Protein AF-A0A4Q2Y1G5-F1 (afdb_monomer_lite)

pLDDT: mean 85.37, std 14.26, range [46.72, 97.88]

Foldseek 3Di:
DDPVVLVVQCVVCVPPSVVSVVVVVVVVVVVVVVLCVVLVVCCVPPNNVVSVVVVVVVVVVVVVVVVPPDPPPDDPPPPD

Structure (mmCIF, N/CA/C/O backbone):
data_AF-A0A4Q2Y1G5-F1
#
_entry.id   AF-A0A4Q2Y1G5-F1
#
loop_
_atom_site.group_PDB
_atom_site.id
_atom_site.type_symbol
_atom_site.label_atom_id
_atom_site.label_alt_id
_atom_site.label_comp_id
_atom_site.label_asym_id
_atom_site.label_entity_id
_atom_site.label_seq_id
_atom_site.pdbx_PDB_ins_code
_atom_site.Cartn_x
_atom_site.Cartn_y
_atom_site.Cartn_z
_atom_site.occupancy
_atom_site.B_iso_or_equiv
_atom_site.auth_seq_id
_atom_site.auth_comp_id
_atom_site.auth_asym_id
_atom_site.auth_atom_id
_atom_site.pdbx_PDB_model_num
ATOM 1 N N . VAL A 1 1 ? -2.532 7.036 3.193 1.00 61.62 1 VAL A N 1
ATOM 2 C CA . VAL A 1 1 ? -3.340 6.506 4.317 1.00 61.62 1 VAL A CA 1
ATOM 3 C C . VAL A 1 1 ? -4.451 7.502 4.595 1.00 61.62 1 VAL A C 1
ATOM 5 O O . VAL A 1 1 ? -4.136 8.650 4.871 1.00 61.62 1 VAL A O 1
ATOM 8 N N . SER A 1 2 ? -5.717 7.111 4.428 1.00 79.00 2 SER A N 1
ATOM 9 C CA . SER A 1 2 ? -6.853 8.018 4.644 1.00 79.00 2 SER A CA 1
ATOM 10 C C . SER A 1 2 ? -7.361 7.911 6.078 1.00 79.00 2 SER A C 1
ATOM 12 O O . SER A 1 2 ? -7.475 6.803 6.610 1.00 79.00 2 SER A O 1
ATOM 14 N N . VAL A 1 3 ? -7.711 9.053 6.672 1.00 80.06 3 VAL A N 1
ATOM 15 C CA . VAL A 1 3 ? -8.401 9.118 7.968 1.00 80.06 3 VAL A CA 1
ATOM 16 C C . VAL A 1 3 ? -9.696 8.310 7.909 1.00 80.06 3 VAL A C 1
ATOM 18 O O . VAL A 1 3 ? -9.971 7.544 8.822 1.00 80.06 3 VAL A O 1
ATOM 21 N N . SER A 1 4 ? -10.424 8.366 6.790 1.00 81.31 4 SER A N 1
ATOM 22 C CA . SER A 1 4 ? -11.666 7.613 6.599 1.00 81.31 4 SER A CA 1
ATOM 23 C C . SER A 1 4 ? -11.455 6.106 6.771 1.00 81.31 4 SER A C 1
ATOM 25 O O . SER A 1 4 ? -12.204 5.458 7.492 1.00 81.31 4 SER A O 1
ATOM 27 N N . THR A 1 5 ? -10.399 5.540 6.177 1.00 80.88 5 THR A N 1
ATOM 28 C CA . THR A 1 5 ? -10.096 4.104 6.303 1.00 80.88 5 THR A CA 1
ATOM 29 C C . THR A 1 5 ? -9.686 3.732 7.726 1.00 80.88 5 THR A C 1
ATOM 31 O O . THR A 1 5 ? -10.110 2.694 8.228 1.00 80.88 5 THR A O 1
ATOM 34 N N . GLN A 1 6 ? -8.909 4.585 8.401 1.00 81.00 6 GLN A N 1
ATOM 35 C CA . GLN A 1 6 ? -8.558 4.359 9.806 1.00 81.00 6 GLN A CA 1
ATOM 36 C C . GLN A 1 6 ? -9.800 4.390 10.708 1.00 81.00 6 GLN A C 1
ATOM 38 O O . GLN A 1 6 ? -9.955 3.518 11.562 1.00 81.00 6 GLN A O 1
ATOM 43 N N . THR A 1 7 ? -10.717 5.336 10.483 1.00 82.81 7 THR A N 1
ATOM 44 C CA . THR A 1 7 ? -11.993 5.414 11.204 1.00 82.81 7 THR A CA 1
ATOM 45 C C . THR A 1 7 ? -12.830 4.156 10.985 1.00 82.81 7 THR A C 1
ATOM 47 O O . THR A 1 7 ? -13.344 3.598 11.951 1.00 82.81 7 THR A O 1
ATOM 50 N N . TRP A 1 8 ? -12.922 3.661 9.749 1.00 82.69 8 TRP A N 1
ATOM 51 C CA . TRP A 1 8 ? -13.677 2.444 9.434 1.00 82.69 8 TRP A CA 1
ATOM 52 C C . TRP A 1 8 ? -13.114 1.216 10.152 1.00 82.69 8 TRP A C 1
ATOM 54 O O . TRP A 1 8 ? -13.873 0.424 10.700 1.00 82.69 8 TRP A O 1
ATOM 64 N N . ILE A 1 9 ? -11.789 1.077 10.218 1.00 82.88 9 ILE A N 1
ATOM 65 C CA . ILE A 1 9 ? -11.139 -0.032 10.932 1.00 82.88 9 ILE A CA 1
ATOM 66 C C . ILE A 1 9 ? -11.367 0.072 12.441 1.00 82.88 9 ILE A C 1
ATOM 68 O O . ILE A 1 9 ? -11.682 -0.927 13.088 1.00 82.88 9 ILE A O 1
ATOM 72 N N . ALA A 1 10 ? -11.283 1.281 13.001 1.00 77.69 10 ALA A N 1
ATOM 73 C CA . ALA A 1 10 ? -11.565 1.518 14.415 1.00 77.69 10 ALA A CA 1
ATOM 74 C C . ALA A 1 10 ? -13.039 1.252 14.783 1.00 77.69 10 ALA A C 1
ATOM 76 O O . ALA A 1 10 ? -13.326 0.891 15.928 1.00 77.69 10 ALA A O 1
ATOM 77 N N . GLN A 1 11 ? -13.964 1.426 13.831 1.00 82.19 11 GLN A N 1
ATOM 78 C CA . GLN A 1 11 ? -15.385 1.100 13.984 1.00 82.19 11 GLN A CA 1
ATOM 79 C C . GLN A 1 11 ? -15.708 -0.374 13.723 1.00 82.19 11 GLN A C 1
ATOM 81 O O . GLN A 1 11 ? -16.646 -0.888 14.323 1.00 82.19 11 GLN A O 1
ATOM 86 N N . ALA A 1 12 ? -14.942 -1.067 12.879 1.00 84.62 12 ALA A N 1
ATOM 87 C CA . ALA A 1 12 ? -15.160 -2.481 12.576 1.00 84.62 12 ALA A CA 1
ATOM 88 C C . ALA A 1 12 ? -14.883 -3.396 13.783 1.00 84.62 12 ALA A C 1
ATOM 90 O O . ALA A 1 12 ? -15.505 -4.447 13.914 1.00 84.62 12 ALA A O 1
ATOM 91 N N . ALA A 1 13 ? -13.970 -2.997 14.674 1.00 84.81 13 ALA A N 1
ATOM 92 C CA . ALA A 1 13 ? -13.624 -3.744 15.884 1.00 84.81 13 ALA A CA 1
ATOM 93 C C . ALA A 1 13 ? -13.436 -2.807 17.099 1.00 84.81 13 ALA A C 1
ATOM 95 O O . ALA A 1 13 ? -12.319 -2.633 17.594 1.00 84.81 13 ALA A O 1
ATOM 96 N N . PRO A 1 14 ? -14.518 -2.201 17.623 1.00 79.62 14 PRO A N 1
ATOM 97 C CA . PRO A 1 14 ? -14.432 -1.150 18.638 1.00 79.62 14 PRO A CA 1
ATOM 98 C C . PRO A 1 14 ? -13.955 -1.655 20.009 1.00 79.62 14 PRO A C 1
ATOM 100 O O . PRO A 1 14 ? -13.433 -0.867 20.794 1.00 79.62 14 PRO A O 1
ATOM 103 N N . VAL A 1 15 ? -14.097 -2.957 20.286 1.00 88.12 15 VAL A N 1
ATOM 104 C CA . VAL A 1 15 ? -13.599 -3.617 21.509 1.00 88.12 15 VAL A CA 1
ATOM 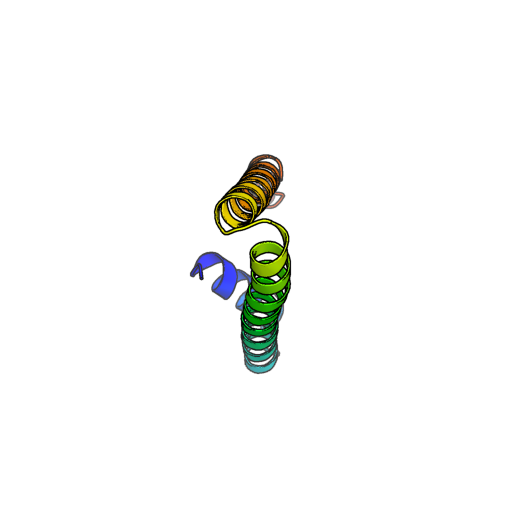105 C C . VAL A 1 15 ? -12.108 -3.973 21.397 1.00 88.12 15 VAL A C 1
ATOM 107 O O . VAL A 1 15 ? -11.406 -4.012 22.401 1.00 88.12 15 VAL A O 1
ATOM 110 N N . HIS A 1 16 ? -11.591 -4.170 20.179 1.00 87.06 16 HIS A N 1
ATOM 111 C CA . HIS A 1 16 ? -10.219 -4.629 19.912 1.00 87.06 16 HIS A CA 1
ATOM 112 C C . HIS A 1 16 ? -9.437 -3.635 19.042 1.00 87.06 16 HIS A C 1
ATOM 114 O O . HIS A 1 16 ? -8.769 -4.015 18.079 1.00 87.06 16 HIS A O 1
ATOM 120 N N . ARG A 1 17 ? -9.520 -2.342 19.376 1.00 85.25 17 ARG A N 1
ATOM 121 C CA . ARG A 1 17 ? -8.947 -1.257 18.560 1.00 85.25 17 ARG A CA 1
ATOM 122 C C . ARG A 1 17 ? -7.438 -1.370 18.365 1.00 85.25 17 ARG A C 1
ATOM 124 O O . ARG A 1 17 ? -6.967 -1.157 17.254 1.00 85.25 17 ARG A O 1
ATOM 131 N N . GLU A 1 18 ? -6.694 -1.731 19.410 1.00 86.44 18 GLU A N 1
ATOM 132 C CA . GLU A 1 18 ? -5.234 -1.883 19.330 1.00 86.44 18 GLU A CA 1
ATOM 133 C C . GLU A 1 18 ? -4.833 -3.010 18.373 1.00 86.44 18 GLU A C 1
ATOM 135 O O . GLU A 1 18 ? -3.988 -2.811 17.503 1.00 86.44 18 GLU A O 1
ATOM 140 N N . ALA A 1 19 ? -5.498 -4.166 18.465 1.00 88.56 19 ALA A N 1
ATOM 141 C CA . ALA A 1 19 ? -5.250 -5.294 17.573 1.00 88.56 19 ALA A CA 1
ATOM 142 C C . ALA A 1 19 ? -5.632 -4.965 16.119 1.00 88.56 19 ALA A C 1
ATOM 144 O O . ALA A 1 19 ? -4.883 -5.286 15.197 1.00 88.56 19 ALA A O 1
ATOM 145 N N . ALA A 1 20 ? -6.759 -4.278 15.904 1.00 88.69 20 ALA A N 1
ATOM 146 C CA . ALA A 1 20 ? -7.187 -3.843 14.575 1.00 88.69 20 ALA A CA 1
ATOM 147 C C . ALA A 1 20 ? -6.211 -2.829 13.952 1.00 88.69 20 ALA A C 1
ATOM 149 O O . ALA A 1 20 ? -5.880 -2.932 12.769 1.00 88.69 20 ALA A O 1
ATOM 150 N N . ALA A 1 21 ? -5.700 -1.886 14.748 1.00 87.38 21 ALA A N 1
ATOM 151 C CA . ALA A 1 21 ? -4.686 -0.932 14.310 1.00 87.38 21 ALA A CA 1
ATOM 152 C C . ALA A 1 21 ? -3.349 -1.622 13.994 1.00 87.38 21 ALA A C 1
ATOM 154 O O . ALA A 1 21 ? -2.762 -1.359 12.943 1.00 87.38 21 ALA A O 1
ATOM 155 N N . ALA A 1 22 ? -2.890 -2.540 14.850 1.00 91.56 22 ALA A N 1
ATOM 156 C CA . ALA A 1 22 ? -1.668 -3.310 14.622 1.00 91.56 22 ALA A CA 1
ATOM 157 C C . ALA A 1 22 ? -1.763 -4.159 13.345 1.00 91.56 22 ALA A C 1
ATOM 159 O O . ALA A 1 22 ? -0.846 -4.146 12.522 1.00 91.56 22 ALA A O 1
ATOM 160 N N . LEU A 1 23 ? -2.898 -4.834 13.132 1.00 91.94 23 LEU A N 1
ATOM 161 C CA . LEU A 1 23 ? -3.155 -5.601 11.915 1.00 91.94 23 LEU A CA 1
ATOM 162 C C . LEU A 1 23 ? -3.168 -4.701 10.674 1.00 91.94 23 LEU A C 1
ATOM 164 O O . LEU A 1 23 ? -2.573 -5.055 9.658 1.00 91.94 23 LEU A O 1
ATOM 168 N N . TRP A 1 24 ? -3.797 -3.526 10.751 1.00 89.75 24 TRP A N 1
ATOM 169 C CA . TRP A 1 24 ? -3.798 -2.563 9.650 1.00 89.75 24 TRP A CA 1
ATOM 170 C C . TRP A 1 24 ? -2.383 -2.132 9.262 1.00 89.75 24 TRP A C 1
ATOM 172 O O . TRP A 1 24 ? -2.027 -2.151 8.083 1.00 89.75 24 TRP A O 1
ATOM 182 N N . VAL A 1 25 ? -1.556 -1.795 10.253 1.00 92.19 25 VAL A N 1
ATOM 183 C CA . VAL A 1 25 ? -0.153 -1.428 10.032 1.00 92.19 25 VAL A CA 1
ATOM 184 C C . VAL A 1 25 ? 0.633 -2.601 9.443 1.00 92.19 25 VAL A C 1
ATOM 186 O O . VAL A 1 25 ? 1.411 -2.399 8.508 1.00 92.19 25 VAL A O 1
ATOM 189 N N . ALA A 1 26 ? 0.418 -3.823 9.937 1.00 95.25 26 ALA A N 1
ATOM 190 C CA . ALA A 1 26 ? 1.074 -5.020 9.418 1.00 95.25 26 ALA A CA 1
ATOM 191 C C . ALA A 1 26 ? 0.718 -5.267 7.943 1.00 95.25 26 ALA A C 1
ATOM 193 O O . ALA A 1 26 ? 1.613 -5.422 7.114 1.00 95.25 26 ALA A O 1
ATOM 194 N N . VAL A 1 27 ? -0.571 -5.223 7.592 1.00 94.62 27 VAL A N 1
ATOM 195 C CA . VAL A 1 27 ? -1.051 -5.400 6.211 1.00 94.62 27 VAL A CA 1
ATOM 196 C C . VAL A 1 27 ? -0.527 -4.296 5.294 1.00 94.62 27 VAL A C 1
ATOM 198 O O . VAL A 1 27 ? -0.117 -4.575 4.166 1.00 94.62 27 VAL A O 1
ATOM 201 N N . PHE A 1 28 ? -0.493 -3.049 5.768 1.00 90.31 28 PHE A N 1
ATOM 202 C CA . PHE A 1 28 ? 0.028 -1.926 4.993 1.00 90.31 28 PHE A CA 1
ATOM 203 C C . PHE A 1 28 ? 1.514 -2.108 4.662 1.00 90.31 28 PHE A C 1
ATOM 205 O O . PHE A 1 28 ? 1.903 -2.032 3.496 1.00 90.31 28 PHE A O 1
ATOM 212 N N . ASN A 1 29 ? 2.336 -2.428 5.664 1.00 96.12 29 ASN A N 1
ATOM 213 C CA . ASN A 1 29 ? 3.763 -2.674 5.455 1.00 96.12 29 ASN A CA 1
ATOM 214 C C . ASN A 1 29 ? 4.020 -3.916 4.596 1.00 96.12 29 ASN A C 1
ATOM 216 O O . ASN A 1 29 ? 4.866 -3.872 3.706 1.00 96.12 29 ASN A O 1
ATOM 220 N N . ALA A 1 30 ? 3.263 -4.997 4.803 1.00 97.38 30 ALA A N 1
ATOM 221 C CA . ALA A 1 30 ? 3.358 -6.195 3.974 1.00 97.38 30 ALA A CA 1
ATOM 222 C C . ALA A 1 30 ? 3.040 -5.889 2.503 1.00 97.38 30 ALA A C 1
ATOM 224 O O . ALA A 1 30 ? 3.737 -6.364 1.610 1.00 97.38 30 ALA A O 1
ATOM 225 N N . SER A 1 31 ? 2.039 -5.041 2.248 1.00 95.25 31 SER A N 1
ATOM 226 C CA . SER A 1 31 ? 1.678 -4.610 0.893 1.00 95.25 31 SER A CA 1
ATOM 227 C C . SER A 1 31 ? 2.789 -3.785 0.237 1.00 95.25 31 SER A C 1
ATOM 229 O O . SER A 1 31 ? 3.088 -3.998 -0.937 1.00 95.25 31 SER A O 1
ATOM 231 N N . ILE A 1 32 ? 3.443 -2.886 0.985 1.00 94.94 32 ILE A N 1
ATOM 232 C CA . ILE A 1 32 ? 4.604 -2.122 0.493 1.00 94.94 32 ILE A CA 1
ATOM 233 C C . ILE A 1 32 ? 5.766 -3.061 0.168 1.00 94.94 32 ILE A C 1
ATOM 235 O O . ILE A 1 32 ? 6.333 -2.974 -0.919 1.00 94.94 32 ILE A O 1
ATOM 239 N N . ALA A 1 33 ? 6.107 -3.966 1.088 1.00 97.88 33 ALA A N 1
ATOM 240 C CA . ALA A 1 33 ? 7.204 -4.910 0.906 1.00 97.88 33 ALA A CA 1
ATOM 241 C C . ALA A 1 33 ? 6.966 -5.816 -0.311 1.00 97.88 33 ALA A C 1
ATOM 243 O O . ALA A 1 33 ? 7.861 -5.994 -1.136 1.00 97.88 33 ALA A O 1
ATOM 244 N N . LEU A 1 34 ? 5.742 -6.328 -0.464 1.00 97.50 34 LEU A N 1
ATOM 245 C CA . LEU A 1 34 ? 5.352 -7.136 -1.615 1.00 97.50 34 LEU A CA 1
ATOM 246 C C . LEU A 1 34 ? 5.416 -6.332 -2.919 1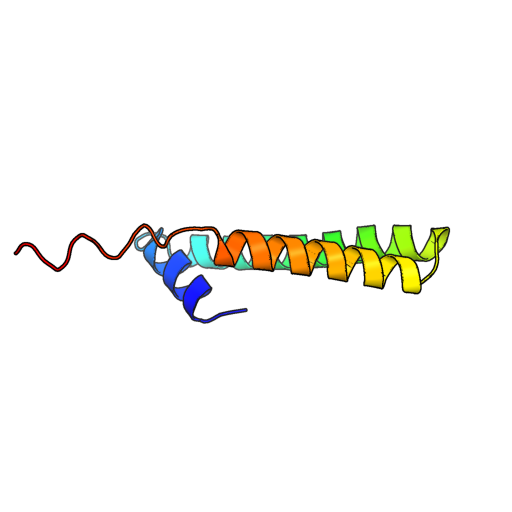.00 97.50 34 LEU A C 1
ATOM 248 O O . LEU A 1 34 ? 5.931 -6.836 -3.914 1.00 97.50 34 LEU A O 1
ATOM 252 N N . GLY A 1 35 ? 4.938 -5.085 -2.913 1.00 95.31 35 GLY A N 1
ATOM 253 C CA . GLY A 1 35 ? 5.007 -4.1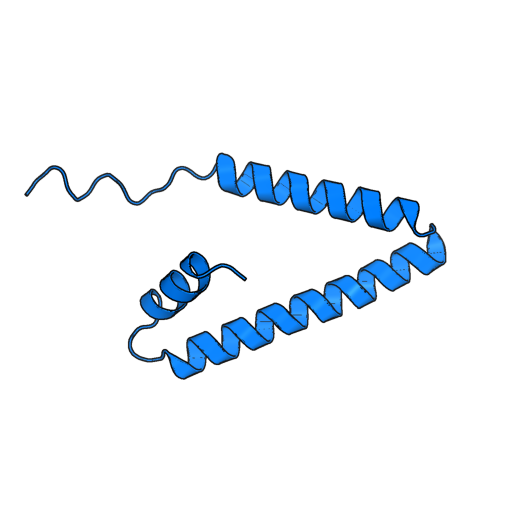91 -4.068 1.00 95.31 35 GLY A CA 1
ATOM 254 C C . GLY A 1 35 ? 6.446 -3.874 -4.478 1.00 95.31 35 GLY A C 1
ATOM 255 O O . GLY A 1 35 ? 6.769 -3.940 -5.660 1.00 95.31 35 GLY A O 1
ATOM 256 N N . ALA A 1 36 ? 7.328 -3.605 -3.513 1.00 95.88 36 ALA A N 1
ATOM 257 C CA . ALA A 1 36 ? 8.750 -3.377 -3.764 1.00 95.88 36 ALA A CA 1
ATOM 258 C C . ALA A 1 36 ? 9.442 -4.638 -4.301 1.00 95.88 36 ALA A C 1
ATOM 260 O O . ALA A 1 36 ? 10.204 -4.557 -5.262 1.00 95.88 36 ALA A O 1
ATOM 261 N N . PHE A 1 37 ? 9.140 -5.808 -3.731 1.00 97.62 37 PHE A N 1
ATOM 262 C CA . PHE A 1 37 ? 9.680 -7.081 -4.201 1.00 97.62 37 PHE A CA 1
ATOM 263 C C . PHE A 1 37 ? 9.221 -7.397 -5.629 1.00 97.62 37 PHE A C 1
ATOM 265 O O . PHE A 1 37 ? 10.050 -7.592 -6.515 1.00 97.62 37 PHE A O 1
ATOM 272 N N . ALA A 1 38 ? 7.911 -7.402 -5.882 1.00 96.44 38 ALA A N 1
ATOM 273 C CA . ALA A 1 38 ? 7.361 -7.690 -7.203 1.00 96.44 38 ALA A CA 1
ATOM 274 C C . ALA A 1 38 ? 7.793 -6.641 -8.239 1.00 96.44 38 ALA A C 1
ATOM 276 O O . ALA A 1 38 ? 8.216 -6.997 -9.337 1.00 96.44 38 ALA A O 1
ATOM 277 N N . GLY A 1 39 ? 7.748 -5.358 -7.873 1.00 95.69 39 GLY A N 1
ATOM 278 C CA . GLY A 1 39 ? 8.186 -4.249 -8.715 1.00 95.69 39 GLY A CA 1
ATOM 279 C C . GLY A 1 39 ? 9.669 -4.332 -9.063 1.00 95.69 39 GLY A C 1
ATOM 280 O O . GLY A 1 39 ? 10.013 -4.166 -10.228 1.00 95.69 39 GLY A O 1
ATOM 281 N N . GLY A 1 40 ? 10.531 -4.676 -8.100 1.00 96.31 40 GLY A N 1
ATOM 282 C CA . GLY A 1 40 ? 11.954 -4.927 -8.340 1.00 96.31 40 GLY A CA 1
ATOM 283 C C . GLY A 1 40 ? 12.170 -6.078 -9.320 1.00 96.31 40 GLY A C 1
ATOM 284 O O . GLY A 1 40 ? 12.879 -5.925 -10.307 1.00 96.31 40 GLY A O 1
ATOM 285 N N . ARG A 1 41 ? 11.460 -7.200 -9.141 1.00 97.31 41 ARG A N 1
ATOM 286 C CA . ARG A 1 41 ? 11.551 -8.333 -10.077 1.00 97.31 41 ARG A CA 1
ATOM 287 C C . ARG A 1 41 ? 11.105 -7.967 -11.493 1.00 97.31 41 ARG A C 1
ATOM 289 O O . ARG A 1 41 ? 11.750 -8.393 -12.444 1.00 97.31 41 ARG A O 1
ATOM 296 N N . ILE A 1 42 ? 10.029 -7.196 -11.642 1.00 96.81 42 ILE A N 1
ATOM 297 C CA . ILE A 1 42 ? 9.560 -6.711 -12.950 1.00 96.81 42 ILE A CA 1
ATOM 298 C C . ILE A 1 42 ? 10.582 -5.745 -13.557 1.00 96.81 42 ILE A C 1
ATOM 300 O O . ILE A 1 42 ? 10.906 -5.860 -14.737 1.00 96.81 42 ILE A O 1
ATOM 304 N N . HIS A 1 43 ? 11.114 -4.828 -12.748 1.00 95.88 43 HIS A N 1
ATOM 305 C CA . HIS A 1 43 ? 12.131 -3.870 -13.164 1.00 95.88 43 HIS A CA 1
ATOM 306 C C . HIS A 1 43 ? 13.373 -4.571 -13.724 1.00 95.88 43 HIS A C 1
ATOM 308 O O . HIS A 1 43 ? 13.848 -4.204 -14.797 1.00 95.88 43 HIS A O 1
ATOM 314 N N . ASP A 1 44 ? 13.861 -5.602 -13.032 1.00 96.12 44 ASP A N 1
ATOM 315 C CA . ASP A 1 44 ? 15.055 -6.352 -13.432 1.00 96.12 44 ASP A CA 1
ATOM 316 C C . ASP A 1 44 ? 14.901 -7.028 -14.804 1.00 96.12 44 ASP A C 1
ATOM 318 O O . ASP A 1 44 ? 15.877 -7.163 -15.537 1.00 96.12 44 ASP A O 1
ATOM 322 N N . HIS A 1 45 ? 13.685 -7.461 -15.161 1.00 94.31 45 HIS A N 1
ATOM 323 C CA . HIS A 1 45 ? 13.422 -8.192 -16.409 1.00 94.31 45 HIS A CA 1
ATOM 324 C C . HIS A 1 45 ? 12.929 -7.314 -17.559 1.00 94.31 45 HIS A C 1
ATOM 326 O O . HIS A 1 45 ? 13.113 -7.668 -18.722 1.00 94.31 45 HIS A O 1
ATOM 332 N N . SER A 1 46 ? 12.236 -6.214 -17.264 1.00 94.38 46 SER A N 1
ATOM 333 C CA . SER A 1 46 ? 11.464 -5.456 -18.263 1.00 94.38 46 SER A CA 1
ATOM 334 C C . SER A 1 46 ? 11.616 -3.938 -18.143 1.00 94.38 46 SER A C 1
ATOM 336 O O . SER A 1 46 ? 10.899 -3.194 -18.814 1.00 94.38 46 SER A O 1
ATOM 338 N N . GLY A 1 47 ? 12.544 -3.470 -17.304 1.00 92.38 47 GLY A N 1
ATOM 339 C CA . GLY A 1 47 ? 12.841 -2.055 -17.117 1.00 92.38 47 GLY A CA 1
ATOM 340 C C . GLY A 1 47 ? 11.772 -1.291 -16.332 1.00 92.38 47 GLY A C 1
ATOM 341 O O . GLY A 1 47 ? 10.699 -1.797 -15.994 1.00 92.38 47 GLY A O 1
ATOM 342 N N . SER A 1 48 ? 12.079 -0.032 -16.024 1.00 91.88 48 SER A N 1
ATOM 343 C CA . SER A 1 48 ? 11.266 0.806 -15.136 1.00 91.88 48 SER A CA 1
ATOM 344 C C . SER A 1 48 ? 9.922 1.213 -15.740 1.00 91.88 48 SER A C 1
ATOM 346 O O . SER A 1 48 ? 8.941 1.332 -15.011 1.00 91.88 48 SER A O 1
ATOM 348 N N . GLU A 1 49 ? 9.849 1.387 -17.063 1.00 95.62 49 GLU A N 1
ATOM 349 C CA . GLU A 1 49 ? 8.617 1.778 -17.760 1.00 95.62 49 GLU A CA 1
ATOM 350 C C . GLU A 1 49 ? 7.487 0.76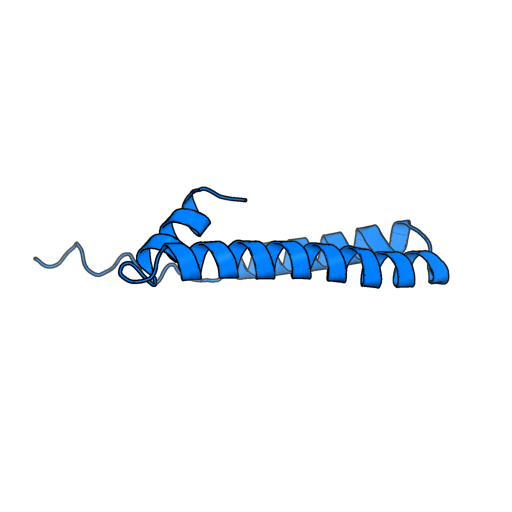0 -17.533 1.00 95.62 49 GLU A C 1
ATOM 352 O O . GLU A 1 49 ? 6.365 1.130 -17.182 1.00 95.62 49 GLU A O 1
ATOM 357 N N . THR A 1 50 ? 7.804 -0.533 -17.635 1.00 93.81 50 THR A N 1
ATOM 358 C CA . THR A 1 50 ? 6.848 -1.628 -17.419 1.00 93.81 50 THR A CA 1
ATOM 359 C C . THR A 1 50 ? 6.270 -1.607 -16.002 1.00 93.81 50 THR A C 1
ATOM 361 O O . THR A 1 50 ? 5.074 -1.833 -15.810 1.00 93.81 50 THR A O 1
ATOM 364 N N . VAL A 1 51 ? 7.089 -1.273 -14.998 1.00 95.25 51 VAL A N 1
ATOM 365 C CA . VAL A 1 51 ? 6.638 -1.143 -13.602 1.00 95.25 51 VAL A CA 1
ATOM 366 C C . VAL A 1 51 ? 5.607 -0.023 -13.465 1.00 95.25 51 VAL A C 1
ATOM 368 O O . VAL A 1 51 ? 4.579 -0.220 -12.815 1.00 95.25 51 VAL A O 1
ATOM 371 N N . PHE A 1 52 ? 5.840 1.129 -14.102 1.00 94.88 52 PHE A N 1
ATOM 372 C CA . PHE A 1 52 ? 4.909 2.258 -14.051 1.00 94.88 52 PHE A CA 1
ATOM 373 C C . PHE A 1 52 ? 3.582 1.952 -14.744 1.00 94.88 52 PHE A C 1
ATOM 375 O O . PHE A 1 52 ? 2.532 2.278 -14.190 1.00 94.88 52 PHE A O 1
ATOM 382 N N . TRP A 1 53 ? 3.599 1.280 -15.897 1.00 97.62 53 TRP A N 1
ATOM 383 C CA . TRP A 1 53 ? 2.363 0.878 -16.577 1.00 97.62 53 TRP A CA 1
ATOM 384 C C . TRP A 1 53 ? 1.546 -0.132 -15.770 1.00 97.62 53 TRP A C 1
ATOM 386 O O . TRP A 1 53 ? 0.326 0.007 -15.668 1.00 97.62 53 TRP A O 1
ATOM 396 N N . ILE A 1 54 ? 2.200 -1.108 -15.134 1.00 95.75 54 ILE A N 1
ATOM 397 C CA . ILE A 1 54 ? 1.520 -2.061 -14.246 1.00 95.75 54 ILE A CA 1
ATOM 398 C C . ILE A 1 54 ? 0.932 -1.335 -13.031 1.00 95.75 54 ILE A C 1
ATOM 400 O O . ILE A 1 54 ? -0.233 -1.552 -1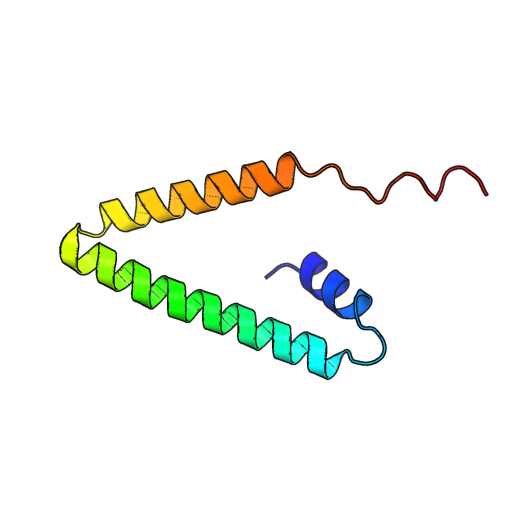2.691 1.00 95.75 54 ILE A O 1
ATOM 404 N N . ALA A 1 55 ? 1.696 -0.438 -12.404 1.00 94.31 55 ALA A N 1
ATOM 405 C CA . ALA A 1 55 ? 1.216 0.359 -11.279 1.00 94.31 55 ALA A CA 1
ATOM 406 C C . ALA A 1 55 ? 0.017 1.239 -11.671 1.00 94.31 55 ALA A C 1
ATOM 408 O O . ALA A 1 55 ? -0.966 1.297 -10.929 1.00 94.31 55 ALA A O 1
ATOM 409 N N . ALA A 1 56 ? 0.061 1.8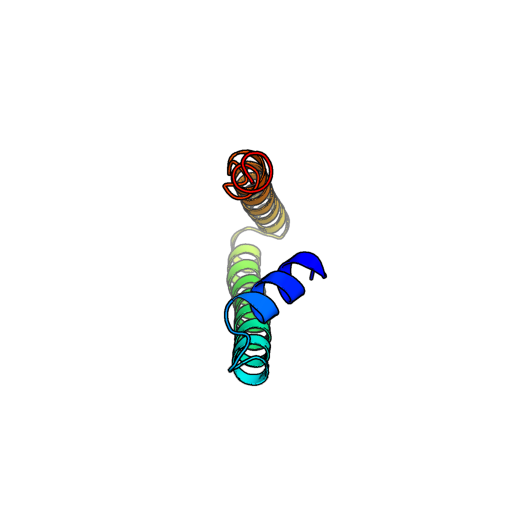64 -12.852 1.00 96.44 56 ALA A N 1
ATOM 410 C CA . ALA A 1 56 ? -1.049 2.635 -13.399 1.00 96.44 56 ALA A CA 1
ATOM 411 C C . ALA A 1 56 ? -2.288 1.754 -13.609 1.00 96.44 56 ALA A C 1
ATOM 413 O O . ALA A 1 56 ? -3.369 2.117 -13.153 1.00 96.44 56 ALA A O 1
ATOM 414 N N . GLY A 1 57 ? -2.134 0.563 -14.197 1.00 97.31 57 GLY A N 1
ATOM 415 C CA . GLY A 1 57 ? -3.232 -0.391 -14.376 1.00 97.31 57 GLY A CA 1
ATOM 416 C C . GLY A 1 57 ? -3.881 -0.817 -13.054 1.00 97.31 57 GLY A C 1
ATOM 417 O O . GLY A 1 57 ? -5.109 -0.808 -12.937 1.00 97.31 57 GLY A O 1
ATOM 418 N N . ILE A 1 58 ? -3.074 -1.117 -12.029 1.00 95.19 58 ILE A N 1
ATOM 419 C CA . ILE A 1 58 ? -3.566 -1.448 -10.681 1.00 95.19 58 ILE A CA 1
ATOM 420 C C . ILE A 1 58 ? -4.319 -0.257 -10.071 1.00 95.19 58 ILE A C 1
ATOM 422 O O . ILE A 1 58 ? -5.409 -0.435 -9.522 1.00 95.19 58 ILE A O 1
ATOM 426 N N . ALA A 1 59 ? -3.776 0.959 -10.185 1.00 94.38 59 ALA A N 1
ATOM 427 C CA . ALA A 1 59 ? -4.406 2.170 -9.666 1.00 94.38 59 ALA A CA 1
ATOM 428 C C . ALA A 1 59 ? -5.735 2.478 -10.373 1.00 94.38 59 ALA A C 1
ATOM 430 O O . ALA A 1 59 ? -6.726 2.790 -9.711 1.00 94.38 59 ALA A O 1
ATOM 431 N N . THR A 1 60 ? -5.790 2.330 -11.699 1.00 96.81 60 THR A N 1
ATOM 432 C CA . THR A 1 60 ? -7.022 2.482 -12.478 1.00 96.81 60 THR A CA 1
ATOM 433 C C . THR A 1 60 ? -8.061 1.449 -12.060 1.00 96.81 60 THR A C 1
ATOM 435 O O . THR A 1 60 ? -9.203 1.821 -11.805 1.00 96.81 60 THR A O 1
ATOM 438 N N . LEU A 1 61 ? -7.688 0.174 -11.911 1.00 95.81 61 LEU A N 1
ATOM 439 C CA . LEU A 1 61 ? -8.620 -0.858 -11.452 1.00 95.81 61 LEU A CA 1
ATOM 440 C C . LEU A 1 61 ? -9.156 -0.553 -10.046 1.00 95.81 61 LEU A C 1
ATOM 442 O O . LEU A 1 61 ? -10.361 -0.642 -9.818 1.00 95.81 61 LEU A O 1
ATOM 446 N N . ALA A 1 62 ? -8.288 -0.142 -9.119 1.00 90.88 62 ALA A N 1
ATOM 447 C CA . ALA A 1 62 ? -8.691 0.256 -7.773 1.00 90.88 62 ALA A CA 1
ATOM 448 C C . ALA A 1 62 ? -9.655 1.454 -7.789 1.00 90.88 62 ALA A C 1
ATOM 450 O O . ALA A 1 62 ? -10.653 1.443 -7.066 1.00 90.88 62 ALA A O 1
ATOM 451 N N . MET A 1 63 ? -9.396 2.450 -8.642 1.00 91.94 63 MET A N 1
ATOM 452 C CA . MET A 1 63 ? -10.287 3.592 -8.847 1.00 91.94 63 MET A CA 1
ATOM 453 C C . MET A 1 63 ? -11.655 3.135 -9.361 1.00 91.94 63 MET A C 1
ATOM 455 O O . MET A 1 63 ? -12.668 3.489 -8.766 1.00 91.94 63 MET A O 1
ATOM 459 N N . LEU A 1 64 ? -11.696 2.297 -10.401 1.00 94.06 64 LEU A N 1
ATOM 460 C CA . LEU A 1 64 ? -12.950 1.771 -10.946 1.00 94.06 64 LEU A CA 1
ATOM 461 C C . LEU A 1 64 ? -13.731 0.992 -9.878 1.00 94.06 64 LEU A C 1
ATOM 463 O O . LEU A 1 64 ? -14.918 1.234 -9.692 1.00 94.06 64 LEU A O 1
ATOM 467 N N . LEU A 1 65 ? -13.076 0.117 -9.112 1.00 91.06 65 LEU A N 1
ATOM 468 C CA . LEU A 1 65 ? -13.721 -0.624 -8.021 1.00 91.06 65 LEU A CA 1
ATOM 469 C C . LEU A 1 65 ? -14.276 0.295 -6.924 1.00 91.06 65 LEU A C 1
ATOM 471 O O . LEU A 1 65 ? -15.343 0.016 -6.376 1.00 91.06 65 LEU A O 1
ATOM 475 N N . ALA A 1 66 ? -13.567 1.378 -6.600 1.00 87.00 66 ALA A N 1
ATOM 476 C CA . ALA A 1 66 ? -14.026 2.366 -5.631 1.00 87.00 66 ALA A CA 1
ATOM 477 C C . ALA A 1 66 ? -15.228 3.167 -6.153 1.00 87.00 66 ALA A C 1
ATOM 479 O O . ALA A 1 66 ? -16.153 3.430 -5.390 1.00 87.00 66 ALA A O 1
ATOM 480 N N . THR A 1 67 ? -15.243 3.515 -7.443 1.00 87.56 67 THR A N 1
ATOM 481 C CA . THR A 1 67 ? -16.339 4.265 -8.075 1.00 87.56 67 THR A CA 1
ATOM 482 C C . THR A 1 67 ? -17.577 3.401 -8.328 1.00 87.56 67 THR A C 1
ATOM 484 O O . THR A 1 67 ? -18.694 3.880 -8.163 1.00 87.56 67 THR A O 1
ATOM 487 N N . PHE A 1 68 ? -17.409 2.129 -8.702 1.00 83.69 68 PHE A N 1
ATOM 488 C CA . PHE A 1 68 ? -18.527 1.226 -9.008 1.00 83.69 68 PHE A CA 1
ATOM 489 C C . PHE A 1 68 ? -19.093 0.490 -7.785 1.00 83.69 68 PHE A C 1
ATOM 491 O O . PHE A 1 68 ? -20.168 -0.107 -7.878 1.00 83.69 68 PHE A O 1
ATOM 498 N N . ARG A 1 69 ? -18.432 0.532 -6.618 1.00 74.62 69 ARG A N 1
ATOM 499 C CA . ARG A 1 69 ? -19.071 0.114 -5.360 1.00 74.62 69 ARG A CA 1
ATOM 500 C C . ARG A 1 69 ? -20.110 1.159 -4.960 1.00 74.62 69 ARG A C 1
ATOM 502 O O . ARG A 1 69 ? -19.761 2.207 -4.429 1.00 74.62 69 ARG A O 1
ATOM 509 N N . ASN A 1 70 ? -21.392 0.835 -5.139 1.00 59.47 70 ASN A N 1
ATOM 510 C CA . ASN A 1 70 ? -22.477 1.573 -4.491 1.00 59.47 70 ASN A CA 1
ATOM 511 C C . ASN A 1 70 ? -22.193 1.656 -2.977 1.00 59.47 70 ASN A C 1
ATOM 513 O O . ASN A 1 70 ? -21.971 0.611 -2.352 1.00 59.47 70 ASN A O 1
ATOM 517 N N . PRO A 1 71 ? -22.217 2.848 -2.355 1.00 56.81 71 PRO A N 1
ATOM 518 C CA . PRO A 1 71 ? -22.166 2.949 -0.907 1.00 56.81 71 PRO A CA 1
ATOM 519 C C . PRO A 1 71 ? -23.449 2.319 -0.353 1.00 56.81 71 PRO A C 1
ATOM 521 O O . PRO A 1 71 ? -24.527 2.898 -0.424 1.00 56.81 71 PRO A O 1
ATOM 524 N N . VAL A 1 72 ? -23.352 1.108 0.201 1.00 57.44 72 VAL A N 1
ATOM 525 C CA . VAL A 1 72 ? -24.486 0.399 0.834 1.00 57.44 72 VAL A CA 1
ATOM 526 C C . VAL A 1 72 ? -24.973 1.105 2.119 1.00 57.44 72 VAL A C 1
ATOM 528 O O . VAL A 1 72 ? -25.946 0.688 2.733 1.00 57.44 72 VAL A O 1
ATOM 531 N N . VAL A 1 73 ? -24.383 2.236 2.511 1.00 57.56 73 VAL A N 1
ATOM 532 C CA . VAL A 1 73 ? -24.701 2.950 3.756 1.00 57.56 73 VAL A CA 1
ATOM 533 C C . VAL A 1 73 ? -25.252 4.346 3.454 1.00 57.56 73 VAL A C 1
ATOM 535 O O . VAL A 1 73 ? -24.587 5.348 3.672 1.00 57.56 73 VAL A O 1
ATOM 538 N N . ALA A 1 74 ? -26.460 4.413 2.892 1.00 50.97 74 ALA A N 1
ATOM 539 C CA . ALA A 1 74 ? -27.238 5.658 2.786 1.00 50.97 74 ALA A CA 1
ATOM 540 C C . ALA A 1 74 ? -28.756 5.401 2.676 1.00 50.97 74 ALA A C 1
ATOM 542 O O . ALA A 1 74 ? -29.468 6.139 2.001 1.00 50.97 74 ALA A O 1
ATOM 543 N N . LYS A 1 75 ? -29.271 4.315 3.274 1.00 46.72 75 LYS A N 1
ATOM 544 C CA . LYS A 1 75 ? -30.716 4.001 3.241 1.00 46.72 75 LYS A CA 1
ATOM 545 C C . LYS A 1 75 ? -31.394 3.811 4.603 1.00 46.72 75 LYS A C 1
ATOM 547 O O . LYS A 1 75 ? -32.599 3.608 4.615 1.00 46.72 75 LYS A O 1
ATOM 552 N N . HIS A 1 76 ? -30.682 3.933 5.727 1.00 52.22 76 HIS A N 1
ATOM 553 C CA . HIS A 1 76 ? -31.264 3.722 7.065 1.00 52.22 76 HIS A CA 1
ATOM 554 C C . HIS A 1 76 ? -31.506 4.994 7.899 1.00 52.22 76 HIS A C 1
ATOM 556 O O . HIS A 1 76 ? -31.884 4.866 9.054 1.00 52.22 76 HIS A O 1
ATOM 562 N N . GLU A 1 77 ? -31.349 6.201 7.342 1.00 51.69 77 GLU A N 1
ATOM 563 C CA . GLU A 1 77 ? -31.621 7.460 8.074 1.00 51.69 77 GLU A CA 1
ATOM 564 C C . GLU A 1 77 ? -32.873 8.218 7.589 1.00 51.69 77 GLU A C 1
ATOM 566 O O . GLU A 1 77 ? -33.150 9.313 8.059 1.00 51.69 77 GLU A O 1
ATOM 571 N N . LEU A 1 78 ? -33.664 7.652 6.666 1.00 57.34 78 LEU A N 1
ATOM 572 C CA . LEU A 1 78 ? -34.873 8.306 6.130 1.00 57.34 78 LEU A CA 1
ATOM 573 C C . LEU A 1 78 ? -36.196 7.669 6.601 1.00 57.34 78 LEU A C 1
ATOM 575 O O . LEU A 1 78 ? -37.241 7.969 6.030 1.00 57.34 78 LEU A O 1
ATOM 579 N N . THR A 1 79 ? -36.183 6.787 7.611 1.00 54.09 79 THR A N 1
ATOM 580 C CA . THR A 1 79 ? -37.400 6.077 8.072 1.00 54.09 79 THR A CA 1
ATOM 581 C C . THR A 1 79 ? -37.538 5.905 9.593 1.00 54.09 79 THR A C 1
ATOM 583 O O . THR A 1 79 ? -38.182 4.949 10.025 1.00 54.09 79 THR A O 1
ATOM 586 N N . THR A 1 80 ? -36.985 6.800 10.413 1.00 47.41 80 THR A N 1
ATOM 587 C CA . THR A 1 80 ? -37.322 6.892 11.852 1.00 47.41 80 THR A CA 1
ATOM 588 C C . THR A 1 80 ? -37.422 8.333 12.293 1.00 47.41 80 THR A C 1
ATOM 590 O O . THR A 1 80 ? -36.470 9.077 11.972 1.00 47.41 80 THR A O 1
#

Radius of gyration: 17.69 Å; chains: 1; bounding box: 52×18×40 Å

Sequence (80 aa):
VSVSTQTWIAQAAPVHREAAAALWVAVFNASIALGAFAGGRIHDHSGSETVFWIAAGIATLAMLLATFRNPVVAKHELTT

Secondary structure (DSSP, 8-state):
--HHHHHHHHHHSTTSHHHHHHHHHHHHHHHHHHHHHHHHHHHHHHHHHHHHHHHHHHHHHHHHHHHHS--S-SSSSS--